Protein AF-A0A137SS95-F1 (afdb_monomer_lite)

Secondary structure (DSSP, 8-state):
-HHHHHHHHHHHHHHHHHHHHHHHHHHHTTS--------THHHHS--PPPPP-SGGGS--SEE-TTSPEESSSS-EE-EEE-----TTTS-HHHHHHHHHHHHHHHHTS-TTPPPEEEEEEEE--HHHHHHHH-----SSS-HHHHHHHHHHHHHHHHHSSTTEEEEEEEE-

Structure (mmCIF, N/CA/C/O backbone):
data_AF-A0A137SS95-F1
#
_entry.id   AF-A0A137SS95-F1
#
loop_
_atom_site.group_PDB
_atom_site.id
_atom_site.type_symbol
_atom_site.label_atom_id
_atom_site.label_alt_id
_atom_site.label_comp_id
_atom_site.label_asym_id
_atom_site.label_entity_id
_atom_site.label_seq_id
_atom_site.pdbx_PDB_ins_code
_atom_site.Cartn_x
_atom_site.Cartn_y
_atom_site.Cartn_z
_atom_site.occupancy
_atom_site.B_iso_or_equiv
_atom_site.auth_seq_id
_atom_site.auth_comp_id
_atom_site.auth_asym_id
_atom_site.auth_atom_id
_atom_site.pdbx_PDB_model_num
ATOM 1 N N . MET A 1 1 ? 23.903 32.476 5.468 1.00 57.12 1 MET A N 1
ATOM 2 C CA . MET A 1 1 ? 22.466 32.396 5.079 1.00 57.12 1 MET A CA 1
ATOM 3 C C . MET A 1 1 ? 22.095 33.254 3.860 1.00 57.12 1 MET A C 1
ATOM 5 O O . MET A 1 1 ? 21.281 32.795 3.067 1.00 57.12 1 MET A O 1
ATOM 9 N N . LYS A 1 2 ? 22.659 34.462 3.676 1.00 57.03 2 LYS A N 1
ATOM 10 C CA . LYS A 1 2 ? 22.338 35.353 2.538 1.00 57.03 2 LYS A CA 1
ATOM 11 C C . LYS A 1 2 ? 22.800 34.814 1.166 1.00 57.03 2 LYS A C 1
ATOM 13 O O . LYS A 1 2 ? 22.073 34.974 0.190 1.00 57.03 2 LYS A O 1
ATOM 18 N N . ASP A 1 3 ? 23.914 34.084 1.106 1.00 66.88 3 ASP A N 1
ATOM 19 C CA . ASP A 1 3 ? 24.479 33.602 -0.172 1.00 66.88 3 ASP A CA 1
ATOM 20 C C . ASP A 1 3 ? 23.692 32.450 -0.802 1.00 66.88 3 ASP A C 1
ATOM 22 O O . ASP A 1 3 ? 23.479 32.429 -2.012 1.00 66.88 3 ASP A O 1
ATOM 26 N N . LYS A 1 4 ? 23.146 31.539 0.016 1.00 67.44 4 LYS A N 1
ATOM 27 C CA . LYS A 1 4 ? 22.278 30.450 -0.468 1.00 67.44 4 LYS A CA 1
ATOM 28 C C . LYS A 1 4 ? 21.001 30.985 -1.129 1.00 67.44 4 LYS A C 1
ATOM 30 O O . LYS A 1 4 ? 20.576 30.447 -2.145 1.00 67.44 4 LYS A O 1
ATOM 35 N N . ARG A 1 5 ? 20.430 32.078 -0.602 1.00 70.19 5 ARG A N 1
ATOM 36 C CA . ARG A 1 5 ? 19.249 32.739 -1.188 1.00 70.19 5 ARG A CA 1
ATOM 37 C C . ARG A 1 5 ? 19.567 33.402 -2.530 1.00 70.19 5 ARG A C 1
ATOM 39 O O . ARG A 1 5 ? 18.782 33.257 -3.459 1.00 70.19 5 ARG A O 1
ATOM 46 N N . LYS A 1 6 ? 20.731 34.054 -2.659 1.00 79.12 6 LYS A N 1
ATOM 47 C CA . LYS A 1 6 ? 21.198 34.610 -3.943 1.00 79.12 6 LYS A CA 1
ATOM 48 C C . LYS A 1 6 ? 21.403 33.522 -4.997 1.00 79.12 6 LYS A C 1
ATOM 50 O O . LYS A 1 6 ? 20.915 33.660 -6.111 1.00 79.12 6 LYS A O 1
ATOM 55 N N . ILE A 1 7 ? 22.050 32.412 -4.635 1.00 82.81 7 ILE A N 1
ATOM 56 C CA . ILE A 1 7 ? 22.247 31.268 -5.544 1.00 82.81 7 ILE A CA 1
ATOM 57 C C . ILE A 1 7 ? 20.898 30.696 -6.005 1.00 82.81 7 ILE A C 1
ATOM 59 O O . ILE A 1 7 ? 20.730 30.346 -7.172 1.00 82.81 7 ILE A O 1
ATOM 63 N N . GLN A 1 8 ? 19.919 30.630 -5.102 1.00 76.81 8 GLN A N 1
ATOM 64 C CA . GLN A 1 8 ? 18.585 30.129 -5.414 1.00 76.81 8 GLN A CA 1
ATOM 65 C C . GLN A 1 8 ? 17.813 31.075 -6.342 1.00 76.81 8 GLN A C 1
ATOM 67 O O . GLN A 1 8 ? 17.183 30.596 -7.279 1.00 76.81 8 GLN A O 1
ATOM 72 N N . GLN A 1 9 ? 17.921 32.394 -6.148 1.00 82.19 9 GLN A N 1
ATOM 73 C CA . GLN A 1 9 ? 17.342 33.398 -7.050 1.00 82.19 9 GLN A CA 1
ATOM 74 C C . GLN A 1 9 ? 17.959 33.333 -8.452 1.00 82.19 9 GLN A C 1
ATOM 76 O O . GLN A 1 9 ? 17.223 33.301 -9.434 1.00 82.19 9 GLN A O 1
ATOM 81 N N . ILE A 1 10 ? 19.287 33.202 -8.547 1.00 87.19 10 ILE A N 1
ATOM 82 C CA . ILE A 1 10 ? 19.995 33.074 -9.831 1.00 87.19 10 ILE A CA 1
ATOM 83 C C . ILE A 1 10 ? 19.546 31.812 -10.583 1.00 87.19 10 ILE A C 1
ATOM 85 O O . ILE A 1 10 ? 19.250 31.877 -11.776 1.00 87.19 10 ILE A O 1
ATOM 89 N N . LYS A 1 11 ? 19.422 30.669 -9.890 1.00 85.38 11 LYS A N 1
ATOM 90 C CA . LYS A 1 11 ? 18.887 29.431 -10.489 1.00 85.38 11 LYS A CA 1
ATOM 91 C C . LYS A 1 11 ? 17.446 29.596 -10.973 1.00 85.38 11 LYS A C 1
ATOM 93 O O . LYS A 1 11 ? 17.085 29.077 -12.027 1.00 85.38 11 LYS A O 1
ATOM 98 N N . LEU A 1 12 ? 16.622 30.317 -10.215 1.00 83.56 12 LEU A N 1
ATOM 99 C CA . LEU A 1 12 ? 15.222 30.554 -10.560 1.00 83.56 12 LEU A CA 1
ATOM 100 C C . LEU A 1 12 ? 15.099 31.432 -11.813 1.00 83.56 12 LEU A C 1
ATOM 102 O O . LEU A 1 12 ? 14.318 31.109 -12.706 1.00 83.56 12 LEU A O 1
ATOM 106 N N . GLU A 1 13 ? 15.919 32.478 -11.929 1.00 90.50 13 GLU A N 1
ATOM 107 C CA . GLU A 1 13 ? 15.984 33.330 -13.122 1.00 90.50 13 GLU A CA 1
ATOM 108 C C . GLU A 1 13 ? 16.489 32.576 -14.359 1.00 90.50 13 GLU A C 1
ATOM 110 O O . GLU A 1 13 ? 15.924 32.726 -15.444 1.00 90.50 13 GLU A O 1
ATOM 115 N N . GLN A 1 14 ? 17.516 31.732 -14.210 1.00 84.69 14 GLN A N 1
ATOM 116 C CA . GLN A 1 14 ? 18.015 30.880 -15.296 1.00 84.69 14 GLN A CA 1
ATOM 117 C C . GLN A 1 14 ? 16.932 29.915 -15.793 1.00 84.69 14 GLN A C 1
ATOM 119 O O . GLN A 1 14 ? 16.687 29.826 -16.998 1.00 84.69 14 GLN A O 1
ATOM 124 N N . ASN A 1 15 ? 16.207 29.267 -14.877 1.00 83.00 15 ASN A N 1
ATOM 125 C CA . ASN A 1 15 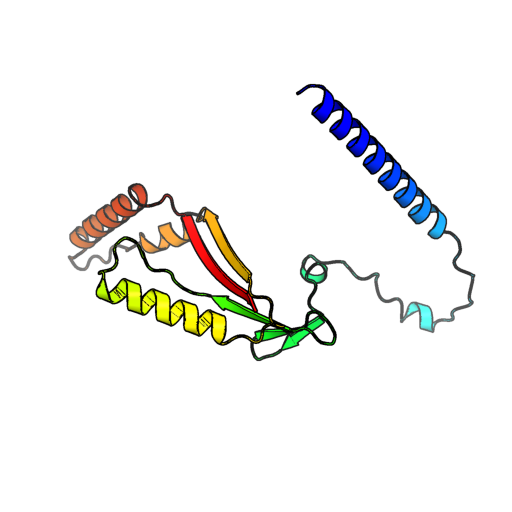? 15.100 28.382 -15.233 1.00 83.00 15 ASN A CA 1
ATOM 126 C C . ASN A 1 15 ? 13.957 29.133 -15.928 1.00 83.00 15 ASN A C 1
ATOM 128 O O . ASN A 1 15 ? 13.411 28.641 -16.913 1.00 83.00 15 ASN A O 1
ATOM 132 N N . GLN A 1 16 ? 13.619 30.345 -15.476 1.00 85.00 16 GLN A N 1
ATOM 133 C CA . GLN A 1 16 ? 12.596 31.167 -16.129 1.00 85.00 16 GLN A CA 1
ATOM 134 C C . GLN A 1 16 ? 13.003 31.600 -17.543 1.00 85.00 16 GLN A C 1
ATOM 136 O O . GLN A 1 16 ? 12.151 31.624 -18.435 1.00 85.00 16 GLN A O 1
ATOM 141 N N . LYS A 1 17 ? 14.285 31.917 -17.775 1.00 85.38 17 LYS A N 1
ATOM 142 C CA . LYS A 1 17 ? 14.801 32.237 -19.116 1.00 85.38 17 LYS A CA 1
ATOM 143 C C . LYS A 1 17 ? 14.726 31.028 -20.050 1.00 85.38 17 LYS A C 1
ATOM 145 O O . LYS A 1 17 ? 14.199 31.173 -21.151 1.00 85.38 17 LYS A O 1
ATOM 150 N N . ASN A 1 18 ? 15.128 29.847 -19.582 1.00 82.75 18 ASN A N 1
ATOM 151 C CA . ASN A 1 18 ? 15.050 28.603 -20.357 1.00 82.75 18 ASN A CA 1
ATOM 152 C C . ASN A 1 18 ? 13.602 28.216 -20.704 1.00 82.75 18 ASN A C 1
ATOM 154 O O . ASN A 1 18 ? 13.315 27.761 -21.808 1.00 82.75 18 ASN A O 1
ATOM 158 N N . LEU A 1 19 ? 12.655 28.457 -19.791 1.00 76.75 19 LEU A N 1
ATOM 159 C CA . LEU A 1 19 ? 11.234 28.211 -20.054 1.00 76.75 19 LEU A CA 1
ATOM 160 C C . LEU A 1 19 ? 10.664 29.173 -21.112 1.00 76.75 19 LEU A C 1
ATOM 162 O O . LEU A 1 19 ? 9.762 28.814 -21.872 1.00 76.75 19 LEU A O 1
ATOM 166 N N . ARG A 1 20 ? 11.163 30.418 -21.152 1.00 80.25 20 ARG A N 1
ATOM 167 C CA . ARG A 1 20 ? 10.752 31.430 -22.138 1.00 80.25 20 ARG A CA 1
ATOM 168 C C . ARG A 1 20 ? 11.315 31.134 -23.527 1.00 80.25 20 ARG A C 1
ATOM 170 O O . ARG A 1 20 ? 10.554 31.270 -24.483 1.00 80.25 20 ARG A O 1
ATOM 177 N N . SER A 1 21 ? 12.573 30.700 -23.638 1.00 75.75 21 SER A N 1
ATOM 178 C CA . SER A 1 21 ? 13.159 30.286 -24.922 1.00 75.75 21 SER A CA 1
ATOM 179 C C . SER A 1 21 ? 12.453 29.051 -25.480 1.00 75.75 21 SER A C 1
ATOM 181 O O . SER A 1 21 ? 11.950 29.109 -26.596 1.00 75.75 21 SER A O 1
ATOM 183 N N . GLN A 1 22 ? 12.227 28.012 -24.664 1.00 74.00 22 GLN A N 1
ATOM 184 C CA . GLN A 1 22 ? 11.463 26.828 -25.087 1.00 74.00 22 GLN A CA 1
ATOM 185 C C . GLN A 1 22 ? 10.052 27.178 -25.586 1.00 74.00 22 GLN A C 1
ATOM 187 O O . GLN A 1 22 ? 9.589 26.642 -26.591 1.00 74.00 22 GLN A O 1
ATOM 192 N N . LYS A 1 23 ? 9.353 28.118 -24.930 1.00 73.69 23 LYS A N 1
ATOM 193 C CA . LYS A 1 23 ? 8.043 28.604 -25.405 1.00 73.69 23 LYS A CA 1
ATOM 194 C C . LYS A 1 23 ? 8.126 29.371 -26.729 1.00 73.69 23 LYS A C 1
ATOM 196 O O . LYS A 1 23 ? 7.153 29.349 -27.483 1.00 73.69 23 LYS A O 1
ATOM 201 N N . GLN A 1 24 ? 9.226 30.073 -27.001 1.00 70.88 24 GLN A N 1
ATOM 202 C CA . GLN A 1 24 ? 9.446 30.761 -28.277 1.00 70.88 24 GLN A CA 1
ATOM 203 C C . GLN A 1 24 ? 9.780 29.768 -29.398 1.00 70.88 24 GLN A C 1
ATOM 205 O O . GLN A 1 24 ? 9.184 29.868 -30.471 1.00 70.88 24 GLN A O 1
ATOM 210 N N . ASP A 1 25 ? 10.602 28.756 -29.124 1.00 68.12 25 ASP A N 1
ATOM 211 C CA . ASP A 1 25 ? 10.947 27.695 -30.080 1.00 68.12 25 ASP A CA 1
ATOM 212 C C . ASP A 1 25 ? 9.712 26.859 -30.462 1.00 68.12 25 ASP A C 1
ATOM 214 O O . ASP A 1 25 ? 9.452 26.594 -31.639 1.00 68.12 25 ASP A O 1
ATOM 218 N N . LEU A 1 26 ? 8.856 26.544 -29.481 1.00 63.50 26 LEU A N 1
ATOM 219 C CA . LEU A 1 26 ? 7.560 25.888 -29.705 1.00 63.50 26 LEU A CA 1
ATOM 220 C C . LEU A 1 26 ? 6.579 26.751 -30.520 1.00 63.50 26 LEU A C 1
ATOM 222 O O . LEU A 1 26 ? 5.707 26.210 -31.203 1.00 63.50 26 LEU A O 1
ATOM 226 N N . LYS A 1 27 ? 6.697 28.088 -30.468 1.00 62.69 27 LYS A N 1
ATOM 227 C CA . LYS A 1 27 ? 5.897 29.002 -31.303 1.00 62.69 27 LYS A CA 1
ATOM 228 C C . LYS A 1 27 ? 6.437 29.099 -32.730 1.00 62.69 27 LYS A C 1
ATOM 230 O O . LYS A 1 27 ? 5.629 29.150 -33.653 1.00 62.69 27 LYS A O 1
ATOM 235 N N . GLN A 1 28 ? 7.756 29.091 -32.926 1.00 58.47 28 GLN A N 1
ATOM 236 C CA . GLN A 1 28 ? 8.358 29.154 -34.265 1.00 58.47 28 GLN A CA 1
ATOM 237 C C . GLN A 1 28 ? 8.155 27.855 -35.063 1.00 58.47 28 GLN A C 1
ATOM 239 O O . GLN A 1 28 ? 7.937 27.912 -36.273 1.00 58.47 28 GLN A O 1
ATOM 244 N N . ASN A 1 29 ? 8.091 26.696 -34.399 1.00 51.75 29 ASN A N 1
ATOM 245 C CA . ASN A 1 29 ? 7.814 25.414 -35.061 1.00 51.75 29 ASN A CA 1
ATOM 246 C C . ASN A 1 29 ? 6.345 25.193 -35.480 1.00 51.75 29 ASN A C 1
ATOM 248 O O . ASN A 1 29 ? 6.053 24.228 -36.182 1.00 51.75 29 ASN A O 1
ATOM 252 N N . LYS A 1 30 ? 5.407 26.091 -35.139 1.00 48.56 30 LYS A N 1
ATOM 253 C CA . LYS A 1 30 ? 4.000 26.006 -35.592 1.00 48.56 30 LYS A CA 1
ATOM 254 C C . LYS A 1 30 ? 3.755 26.515 -37.025 1.00 48.56 30 LYS A C 1
ATOM 256 O O . LYS A 1 30 ? 2.609 26.547 -37.461 1.00 48.56 30 LYS A O 1
ATOM 261 N N . GLY A 1 31 ? 4.797 26.911 -37.762 1.00 47.94 31 GLY A N 1
ATOM 262 C CA . GLY A 1 31 ? 4.661 27.709 -38.988 1.00 47.94 31 GLY A CA 1
ATOM 263 C C . GLY A 1 31 ? 5.255 27.153 -40.285 1.00 47.94 31 GLY A C 1
ATOM 264 O O . GLY A 1 31 ? 5.473 27.947 -41.194 1.00 47.94 31 GLY A O 1
ATOM 265 N N . LYS A 1 32 ? 5.543 25.849 -40.420 1.00 44.06 32 LYS A N 1
ATOM 266 C CA . LYS A 1 32 ? 5.957 25.257 -41.714 1.00 44.06 32 LYS A CA 1
ATOM 267 C C . LYS A 1 32 ? 5.377 23.854 -41.929 1.00 44.06 32 LYS A C 1
ATOM 269 O O . LYS A 1 32 ? 6.112 22.874 -41.930 1.00 44.06 32 LYS A O 1
ATOM 274 N N . SER A 1 33 ? 4.065 23.757 -42.150 1.00 40.22 33 SER A N 1
ATOM 275 C CA . SER A 1 33 ? 3.489 22.576 -42.806 1.00 40.22 33 SER A CA 1
ATOM 276 C C . SER A 1 33 ? 3.353 22.869 -44.299 1.00 40.22 33 SER A C 1
ATOM 278 O O . SER A 1 33 ? 2.713 23.846 -44.695 1.00 40.22 33 SER A O 1
ATOM 280 N N . LYS A 1 34 ? 4.046 22.072 -45.118 1.00 42.47 34 LYS A N 1
ATOM 281 C CA . LYS A 1 34 ? 3.977 22.121 -46.580 1.00 42.47 34 LYS A CA 1
ATOM 282 C C . LYS A 1 34 ? 2.536 21.842 -47.022 1.00 42.47 34 LYS A C 1
ATOM 284 O O . LYS A 1 34 ? 1.860 20.973 -46.485 1.00 42.47 34 LYS A O 1
ATOM 289 N N . LYS A 1 35 ? 2.079 22.618 -48.002 1.00 45.41 35 LYS A N 1
ATOM 290 C CA . LYS A 1 35 ? 0.752 22.540 -48.616 1.00 45.41 35 LYS A CA 1
ATOM 291 C C . LYS A 1 35 ? 0.676 21.275 -49.485 1.00 45.41 35 LYS A C 1
ATOM 293 O O . LYS A 1 35 ? 0.992 21.345 -50.669 1.00 45.41 35 LYS A O 1
ATOM 298 N N . ASP A 1 36 ? 0.278 20.145 -48.907 1.00 44.81 36 ASP A N 1
ATOM 299 C CA . ASP A 1 36 ? -0.067 18.949 -49.682 1.00 44.81 36 ASP A CA 1
ATOM 300 C C . ASP A 1 36 ? -1.563 18.928 -50.007 1.00 44.81 36 ASP A C 1
ATOM 302 O O . ASP A 1 36 ? -2.429 19.223 -49.182 1.00 44.81 36 ASP A O 1
ATOM 306 N N . ARG A 1 37 ? -1.855 18.644 -51.277 1.00 49.97 37 ARG A N 1
ATOM 307 C CA . ARG A 1 37 ? -3.199 18.586 -51.855 1.00 49.97 37 ARG A CA 1
ATOM 308 C C . ARG A 1 37 ? -3.896 17.303 -51.383 1.00 49.97 37 ARG A C 1
ATOM 310 O O . ARG A 1 37 ? -3.750 16.264 -52.015 1.00 49.97 37 ARG A O 1
ATOM 317 N N . GLY A 1 38 ? -4.649 17.373 -50.288 1.00 43.72 38 GLY A N 1
ATOM 318 C CA . GLY A 1 38 ? -5.502 16.279 -49.808 1.00 43.72 38 GLY A CA 1
ATOM 319 C C . GLY A 1 38 ? -6.940 16.426 -50.308 1.00 43.72 38 GLY A C 1
ATOM 320 O O . GLY A 1 38 ? -7.607 17.406 -49.988 1.00 43.72 38 GLY A O 1
ATOM 321 N N . GLY A 1 39 ? -7.408 15.476 -51.124 1.00 55.94 39 GLY A N 1
ATOM 322 C CA . GLY A 1 39 ? -8.794 15.394 -51.597 1.00 55.94 39 GLY A CA 1
ATOM 323 C C . GLY A 1 39 ? -9.799 15.000 -50.503 1.00 55.94 39 GLY A C 1
ATOM 324 O O . GLY A 1 39 ? -9.434 14.799 -49.350 1.00 55.94 39 GLY A O 1
ATOM 325 N N . LEU A 1 40 ? -11.069 14.847 -50.899 1.00 56.16 40 LEU A N 1
ATOM 326 C CA . LEU A 1 40 ? -12.268 14.552 -50.083 1.00 56.16 40 LEU A CA 1
ATOM 327 C C . LEU A 1 40 ? -12.115 13.516 -48.945 1.00 56.16 40 LEU A C 1
ATOM 329 O O . LEU A 1 40 ? -12.867 13.576 -47.975 1.00 56.16 40 LEU A O 1
ATOM 333 N N . LEU A 1 41 ? -11.148 12.600 -49.025 1.00 58.62 41 LEU A N 1
ATOM 334 C CA . LEU A 1 41 ? -10.846 11.632 -47.965 1.00 58.62 41 LEU A CA 1
ATOM 335 C C . LEU A 1 41 ? -10.269 12.295 -46.700 1.00 58.62 41 LEU A C 1
ATOM 337 O O . LEU A 1 41 ? -10.595 11.874 -45.594 1.00 58.62 41 LEU A O 1
ATOM 341 N N . ASP A 1 42 ? -9.493 13.373 -46.834 1.00 57.56 42 ASP A N 1
ATOM 342 C CA . ASP A 1 42 ? -8.901 14.096 -45.697 1.00 57.56 42 ASP A CA 1
ATOM 343 C C . ASP A 1 42 ? -9.966 14.758 -44.809 1.00 57.56 42 ASP A C 1
ATOM 345 O O . ASP A 1 42 ? -9.767 14.912 -43.610 1.00 57.56 42 ASP A O 1
ATOM 349 N N . LEU A 1 43 ? -11.137 15.094 -45.369 1.00 60.28 43 LEU A N 1
ATOM 350 C CA . LEU A 1 43 ? -12.252 15.686 -44.625 1.00 60.28 43 LEU A CA 1
ATOM 351 C C . LEU A 1 43 ? -12.979 14.661 -43.734 1.00 60.28 43 LEU A C 1
ATOM 353 O O . LEU A 1 43 ? -13.442 15.016 -42.653 1.00 60.28 43 LEU A O 1
ATOM 357 N N . ILE A 1 44 ? -13.058 13.404 -44.185 1.00 62.41 44 ILE A N 1
ATOM 358 C CA . ILE A 1 44 ? -13.715 12.287 -43.481 1.00 62.41 44 ILE A CA 1
ATOM 359 C C . ILE A 1 44 ? -12.777 11.690 -42.421 1.00 62.41 44 ILE A C 1
ATOM 361 O O . ILE A 1 44 ? -13.224 11.275 -41.355 1.00 62.41 44 ILE A O 1
ATOM 365 N N . PHE A 1 45 ? -11.465 11.716 -42.670 1.00 63.47 45 PHE A N 1
ATOM 366 C CA . PHE A 1 45 ? -10.434 11.285 -41.723 1.00 63.47 45 PHE A CA 1
ATOM 367 C C . PHE A 1 45 ? -9.903 12.412 -40.825 1.00 63.47 45 PHE A C 1
ATOM 369 O O . PHE A 1 45 ? -8.880 12.213 -40.162 1.00 63.47 45 PHE A O 1
ATOM 376 N N . ARG A 1 46 ? -10.595 13.564 -40.733 1.00 61.75 46 ARG A N 1
ATOM 377 C CA . ARG A 1 46 ? -10.316 14.588 -39.711 1.00 61.75 46 ARG A CA 1
ATOM 378 C C . ARG A 1 46 ? -10.623 14.029 -38.332 1.00 61.75 46 ARG A C 1
ATOM 380 O O . ARG A 1 46 ? -11.669 14.274 -37.741 1.00 61.75 46 ARG A O 1
ATOM 387 N N . LYS A 1 47 ? -9.672 13.259 -37.819 1.00 65.50 47 LYS A N 1
ATOM 388 C CA . LYS A 1 47 ? -9.627 12.819 -36.439 1.00 65.50 47 LYS A CA 1
ATOM 389 C C . LYS A 1 47 ? -9.571 14.093 -35.610 1.00 65.50 47 LYS A C 1
ATOM 391 O O . LYS A 1 47 ? -8.618 14.865 -35.743 1.00 65.50 47 LYS A O 1
ATOM 396 N N . GLU A 1 48 ? -10.619 14.351 -34.829 1.00 74.50 48 GLU A N 1
ATOM 397 C CA . GLU A 1 48 ? -10.611 15.475 -33.898 1.00 74.50 48 GLU A CA 1
ATOM 398 C C . GLU A 1 48 ? -9.296 15.449 -33.104 1.00 74.50 48 GLU A C 1
ATOM 400 O O . GLU A 1 48 ? -8.823 14.362 -32.739 1.00 74.50 48 GLU A O 1
ATOM 405 N N . PRO A 1 49 ? -8.664 16.612 -32.868 1.00 76.69 49 PRO A N 1
ATOM 406 C CA . PRO A 1 49 ? -7.427 16.657 -32.105 1.00 76.69 49 PRO A CA 1
ATOM 407 C C . PRO A 1 49 ? -7.645 15.950 -30.764 1.00 76.69 49 PRO A C 1
ATOM 409 O O . PRO A 1 49 ? -8.614 16.241 -30.059 1.00 76.69 49 PRO A O 1
ATOM 412 N N . LYS A 1 50 ? -6.763 14.992 -30.436 1.00 81.00 50 LYS A N 1
ATOM 413 C CA . LYS A 1 50 ? -6.8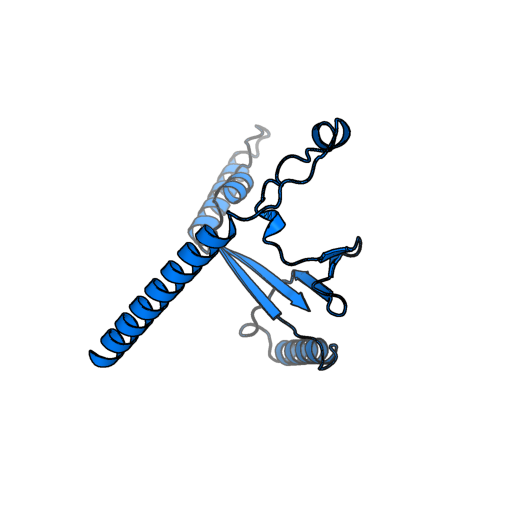76 14.173 -29.221 1.00 81.00 50 LYS A CA 1
ATOM 414 C C . LYS A 1 50 ? -7.060 15.095 -28.013 1.00 81.00 50 LYS A C 1
ATOM 416 O O . LYS A 1 50 ? -6.220 15.957 -27.755 1.00 81.00 50 LYS A O 1
ATOM 421 N N . ARG A 1 51 ? -8.154 14.907 -27.274 1.00 86.25 51 ARG A N 1
ATOM 422 C CA . ARG A 1 51 ? -8.370 15.584 -25.993 1.00 86.25 51 ARG A CA 1
ATOM 423 C C . ARG A 1 51 ? -7.489 14.898 -24.961 1.00 86.25 51 ARG A C 1
ATOM 425 O O . ARG A 1 51 ? -7.634 13.699 -24.748 1.00 86.25 51 ARG A O 1
ATOM 432 N N . TYR A 1 52 ? -6.565 15.649 -24.378 1.00 86.12 52 TYR A N 1
ATOM 433 C CA . TYR A 1 52 ? -5.720 15.140 -23.307 1.00 86.12 52 TYR A CA 1
ATOM 434 C C . TYR A 1 52 ? -6.532 15.055 -22.020 1.00 86.12 52 TYR A C 1
ATOM 436 O O . TYR A 1 52 ? -7.189 16.019 -21.622 1.00 86.12 52 TYR A O 1
ATOM 444 N N . THR A 1 53 ? -6.481 13.889 -21.403 1.00 89.31 53 THR A N 1
ATOM 445 C CA . THR A 1 53 ? -7.164 13.552 -20.156 1.00 89.31 53 THR A CA 1
ATOM 446 C C . THR A 1 53 ? -6.137 13.371 -19.034 1.00 89.31 53 THR A C 1
ATOM 448 O O . THR A 1 53 ? -4.931 13.359 -19.288 1.00 89.31 53 THR A O 1
ATOM 451 N N . VAL A 1 54 ? -6.578 13.278 -17.778 1.00 86.88 54 VAL A N 1
ATOM 452 C CA . VAL A 1 54 ? -5.654 13.059 -16.646 1.00 86.88 54 VAL A CA 1
ATOM 453 C C . VAL A 1 54 ? -5.031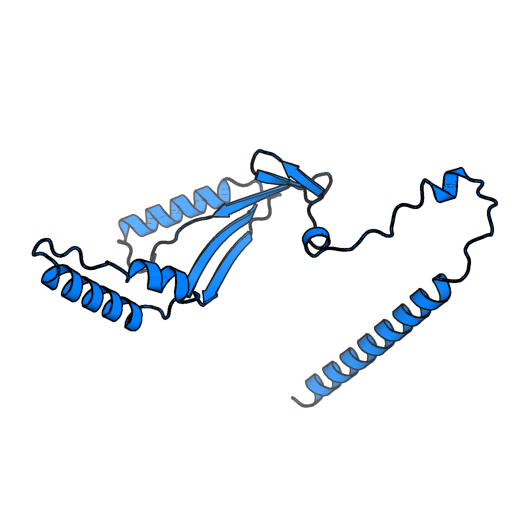 11.666 -16.747 1.00 86.88 54 VAL A C 1
ATOM 455 O O . VAL A 1 54 ? -3.870 11.465 -16.410 1.00 86.88 54 VAL A O 1
ATOM 458 N N . GLU A 1 55 ? -5.769 10.720 -17.303 1.00 82.31 55 GLU A N 1
ATOM 459 C CA . GLU A 1 55 ? -5.369 9.352 -17.584 1.00 82.31 55 GLU A CA 1
ATOM 460 C C . GLU A 1 55 ? -4.170 9.294 -18.542 1.00 82.31 55 GLU A C 1
ATOM 462 O O . GLU A 1 55 ? -3.292 8.455 -18.367 1.00 82.31 55 GLU A O 1
ATOM 467 N N . ASP A 1 56 ? -4.061 10.239 -19.485 1.00 84.25 56 ASP A N 1
ATOM 468 C CA . ASP A 1 56 ? -2.909 10.344 -20.394 1.00 84.25 56 ASP A CA 1
ATOM 469 C C . ASP A 1 56 ? -1.601 10.732 -19.677 1.00 84.25 56 ASP A C 1
ATOM 471 O O . ASP A 1 56 ? -0.525 10.637 -20.266 1.00 84.25 56 ASP A O 1
ATOM 475 N N . THR A 1 57 ? -1.674 11.187 -18.420 1.00 86.38 57 THR A N 1
ATOM 476 C CA . THR A 1 57 ? -0.487 11.478 -17.596 1.00 86.38 57 THR A CA 1
ATOM 477 C C . THR A 1 57 ? 0.088 10.242 -16.910 1.00 86.38 57 THR A C 1
ATOM 479 O O . THR A 1 57 ? 1.203 10.303 -16.392 1.00 86.38 57 THR A O 1
ATOM 482 N N . ILE A 1 58 ? -0.642 9.123 -16.911 1.00 86.50 58 ILE A N 1
ATOM 483 C CA . ILE A 1 58 ? -0.221 7.885 -16.257 1.00 86.50 58 ILE A CA 1
ATOM 484 C C . ILE A 1 58 ? 0.764 7.153 -17.186 1.00 86.50 58 ILE A C 1
ATOM 486 O O . ILE A 1 58 ? 0.381 6.770 -18.291 1.00 86.50 58 ILE A O 1
ATOM 490 N N . PRO A 1 59 ? 2.020 6.911 -16.767 1.00 83.50 59 PRO A N 1
ATOM 491 C CA . PRO A 1 59 ? 3.079 6.422 -17.651 1.00 83.50 59 PRO A CA 1
ATOM 492 C C . PRO A 1 59 ? 3.040 4.898 -17.893 1.00 83.50 59 PRO A C 1
ATOM 494 O O . PRO A 1 59 ? 4.087 4.272 -18.029 1.00 83.50 59 PRO A O 1
ATOM 497 N N . TYR A 1 60 ? 1.858 4.277 -17.941 1.00 90.38 60 TYR A N 1
ATOM 498 C CA . TYR A 1 60 ? 1.722 2.839 -18.205 1.00 90.38 60 TYR A CA 1
ATOM 499 C C . TYR A 1 60 ? 1.366 2.565 -19.666 1.00 90.38 60 TYR A C 1
ATOM 501 O O . TYR A 1 60 ? 0.416 3.129 -20.205 1.00 90.38 60 TYR A O 1
ATOM 509 N N . LEU A 1 61 ? 2.090 1.635 -20.294 1.00 91.12 61 LEU A N 1
ATOM 510 C CA . LEU A 1 61 ? 1.811 1.183 -21.660 1.00 91.12 61 LEU A CA 1
ATOM 511 C C . LEU A 1 61 ? 0.608 0.240 -21.717 1.00 91.12 61 LEU A C 1
ATOM 513 O O . LEU A 1 61 ? -0.169 0.263 -22.674 1.00 91.12 61 LEU A O 1
ATOM 517 N N . ARG A 1 62 ? 0.474 -0.635 -20.716 1.00 90.56 62 ARG A N 1
ATOM 518 C CA . ARG A 1 62 ? -0.578 -1.654 -20.668 1.00 90.56 62 ARG A CA 1
ATOM 519 C C . ARG A 1 62 ? -0.831 -2.120 -19.241 1.00 90.56 62 ARG A C 1
ATOM 521 O O . ARG A 1 62 ? 0.112 -2.341 -18.493 1.00 90.56 62 ARG A O 1
ATOM 528 N N . LEU A 1 63 ? -2.097 -2.369 -18.915 1.00 91.81 63 LEU A N 1
ATOM 529 C CA . LEU A 1 63 ? -2.512 -3.097 -17.717 1.00 91.81 63 LEU A CA 1
ATOM 530 C C . LEU A 1 63 ? -3.003 -4.493 -18.118 1.00 91.81 63 LEU A C 1
ATOM 532 O O . LEU A 1 63 ? -3.906 -4.628 -18.947 1.00 91.81 63 LEU A O 1
ATOM 536 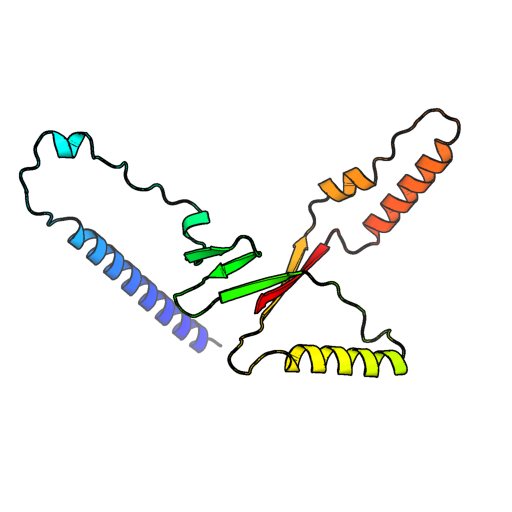N N . LEU A 1 64 ? -2.398 -5.539 -17.561 1.00 92.62 64 LEU A N 1
ATOM 537 C CA . LEU A 1 64 ? -2.821 -6.920 -17.779 1.00 92.62 64 LEU A CA 1
ATOM 538 C C . LEU A 1 64 ? -4.006 -7.263 -16.867 1.00 92.62 64 LEU A C 1
ATOM 540 O O . LEU A 1 64 ? -4.155 -6.706 -15.783 1.00 92.62 64 LEU A O 1
ATOM 544 N N . LYS A 1 65 ? -4.820 -8.253 -17.260 1.00 91.69 65 LYS A N 1
ATOM 545 C CA . LYS A 1 65 ? -5.947 -8.741 -16.436 1.00 91.69 65 LYS A CA 1
ATOM 546 C C . LYS A 1 65 ? -5.516 -9.267 -15.061 1.00 91.69 65 LYS A C 1
ATOM 548 O O . LYS A 1 65 ? -6.326 -9.305 -14.146 1.00 91.69 65 LYS A O 1
ATOM 553 N N . SER A 1 66 ? -4.253 -9.664 -14.919 1.00 90.88 66 SER A N 1
ATOM 554 C CA . SER A 1 66 ? -3.644 -10.076 -13.651 1.00 90.88 66 SER A CA 1
ATOM 555 C C . SER A 1 66 ? -3.342 -8.911 -12.696 1.00 90.88 66 SER A C 1
ATOM 557 O O . SER A 1 66 ? -2.920 -9.159 -11.569 1.00 90.88 66 SER A O 1
ATOM 559 N N . GLY A 1 67 ? -3.516 -7.657 -13.133 1.00 88.75 67 GLY A N 1
ATOM 560 C CA . GLY A 1 67 ? -3.176 -6.456 -12.364 1.00 88.75 67 GLY A CA 1
ATOM 561 C C . GLY A 1 67 ? -1.710 -6.023 -12.472 1.00 88.75 67 GLY A C 1
ATOM 562 O O . GLY A 1 67 ? -1.294 -5.129 -11.746 1.00 88.75 67 GLY A O 1
ATOM 563 N N . ILE A 1 68 ? -0.927 -6.647 -13.358 1.00 93.88 68 ILE A N 1
ATOM 564 C CA . ILE A 1 68 ? 0.452 -6.235 -13.666 1.00 93.88 68 ILE A CA 1
ATOM 565 C C . ILE A 1 68 ? 0.404 -5.069 -14.657 1.00 93.88 68 ILE A C 1
ATOM 567 O O . ILE A 1 68 ? -0.274 -5.182 -15.686 1.00 93.88 68 ILE A O 1
ATOM 571 N N . CYS A 1 69 ? 1.130 -3.981 -14.393 1.00 94.00 69 CYS A N 1
ATOM 572 C CA . CYS A 1 69 ? 1.282 -2.884 -15.349 1.00 94.00 69 CYS A CA 1
ATOM 573 C C . CYS A 1 69 ? 2.637 -2.969 -16.050 1.00 94.00 69 CYS A C 1
ATOM 575 O O . CYS A 1 69 ? 3.657 -3.263 -15.439 1.00 94.00 69 CYS A O 1
ATOM 577 N N . GLN A 1 70 ? 2.648 -2.685 -17.345 1.00 93.94 70 GLN A N 1
ATOM 578 C CA . GLN A 1 70 ? 3.853 -2.568 -18.149 1.00 93.94 70 GLN A CA 1
ATOM 579 C C . GLN A 1 70 ? 4.258 -1.094 -18.237 1.00 93.94 70 GLN A C 1
ATOM 581 O O . GLN A 1 70 ? 3.457 -0.266 -18.680 1.00 93.94 70 GLN A O 1
ATOM 586 N N . ILE A 1 71 ? 5.484 -0.775 -17.822 1.00 91.31 71 ILE A N 1
ATOM 587 C CA . ILE A 1 71 ? 6.029 0.592 -17.850 1.00 91.31 71 ILE A CA 1
ATOM 588 C C . ILE A 1 71 ? 6.776 0.829 -19.166 1.00 91.31 71 ILE A C 1
ATOM 590 O O . ILE A 1 71 ? 6.591 1.859 -19.808 1.00 91.31 71 ILE A O 1
ATOM 594 N N . ASP A 1 72 ? 7.573 -0.147 -19.600 1.00 89.50 72 ASP A N 1
ATOM 595 C CA . ASP A 1 72 ? 8.261 -0.144 -20.892 1.00 89.50 72 ASP A CA 1
ATOM 596 C C . ASP A 1 72 ? 8.322 -1.564 -21.488 1.00 89.50 72 ASP A C 1
ATOM 598 O O . ASP A 1 72 ? 7.599 -2.461 -21.063 1.00 89.50 72 ASP A O 1
ATOM 602 N N . GLU A 1 73 ? 9.145 -1.800 -22.506 1.00 88.94 73 GLU A N 1
ATOM 603 C CA . GLU A 1 73 ? 9.241 -3.114 -23.157 1.00 88.94 73 GLU A CA 1
ATOM 604 C C . GLU A 1 73 ? 9.722 -4.247 -22.232 1.00 88.94 73 GLU A C 1
ATOM 606 O O . GLU A 1 73 ? 9.412 -5.409 -22.500 1.00 88.94 73 GLU A O 1
ATOM 611 N N . LYS A 1 74 ? 10.464 -3.935 -21.162 1.00 90.75 74 LYS A N 1
ATOM 612 C CA . LYS A 1 74 ? 11.146 -4.918 -20.302 1.00 90.75 74 LYS A CA 1
ATOM 613 C C . LYS A 1 74 ? 10.743 -4.842 -18.831 1.00 90.75 74 LYS A C 1
ATOM 615 O O . LYS A 1 74 ? 10.923 -5.825 -18.118 1.00 90.75 74 LYS A O 1
ATOM 620 N N . HIS A 1 75 ? 10.200 -3.718 -18.383 1.00 90.75 75 HIS A N 1
ATOM 621 C CA . HIS A 1 75 ? 9.860 -3.468 -16.992 1.00 90.75 75 HIS A CA 1
ATOM 622 C C . HIS A 1 75 ? 8.353 -3.528 -16.773 1.00 90.75 75 HIS A C 1
ATOM 624 O O . HIS A 1 75 ? 7.542 -2.918 -17.482 1.00 90.75 75 HIS A O 1
ATOM 630 N N . PHE A 1 76 ? 8.001 -4.248 -15.719 1.00 93.31 76 PHE A N 1
ATOM 631 C CA . PHE A 1 76 ? 6.645 -4.437 -15.247 1.00 93.31 76 PHE A CA 1
ATOM 632 C C . PHE A 1 76 ? 6.605 -4.078 -13.774 1.00 93.31 76 PHE A C 1
ATOM 634 O O . PHE A 1 76 ? 7.615 -4.208 -13.091 1.00 93.31 76 PHE A O 1
ATOM 641 N N . ASN A 1 77 ? 5.446 -3.647 -13.295 1.00 93.88 77 ASN A N 1
ATOM 642 C CA . ASN A 1 77 ? 5.222 -3.485 -11.876 1.00 93.88 77 ASN A CA 1
ATOM 643 C C . ASN A 1 77 ? 3.922 -4.148 -11.431 1.00 93.88 77 ASN A C 1
ATOM 645 O O . ASN A 1 77 ? 2.972 -4.356 -12.197 1.00 93.88 77 ASN A O 1
ATOM 649 N N . LYS A 1 78 ? 3.882 -4.464 -10.147 1.00 94.44 78 LYS A N 1
ATOM 650 C CA . LYS A 1 78 ? 2.688 -4.877 -9.434 1.00 94.44 78 LYS A CA 1
ATOM 651 C C . LYS A 1 78 ? 2.675 -4.175 -8.090 1.00 94.44 78 LYS A C 1
ATOM 653 O O . LYS A 1 78 ? 3.675 -4.156 -7.386 1.00 94.44 78 LYS A O 1
ATOM 658 N N . SER A 1 79 ? 1.521 -3.623 -7.729 1.00 95.00 79 SER A N 1
ATOM 659 C CA . SER A 1 79 ? 1.324 -2.991 -6.428 1.00 95.00 79 SER A CA 1
ATOM 660 C C . SER A 1 79 ? 0.345 -3.805 -5.592 1.00 95.00 79 SER A C 1
ATOM 662 O O . SER A 1 79 ? -0.703 -4.227 -6.090 1.00 95.00 79 SER A O 1
ATOM 664 N N . ILE A 1 80 ? 0.695 -4.059 -4.334 1.00 95.00 80 ILE A N 1
ATOM 665 C CA . ILE A 1 80 ? -0.106 -4.846 -3.393 1.00 95.00 80 ILE A CA 1
ATOM 666 C C . ILE A 1 80 ? -0.310 -4.023 -2.122 1.00 95.00 80 ILE A C 1
ATOM 668 O O . ILE A 1 80 ? 0.640 -3.454 -1.585 1.00 95.00 80 ILE A O 1
ATOM 672 N N . ALA A 1 81 ? -1.554 -3.955 -1.647 1.00 96.12 81 ALA A N 1
ATOM 673 C CA . ALA A 1 81 ? -1.877 -3.322 -0.374 1.00 96.12 81 ALA A CA 1
ATOM 674 C C . ALA A 1 81 ? -1.524 -4.247 0.800 1.00 96.12 81 ALA A C 1
ATOM 676 O O . ALA A 1 81 ? -1.732 -5.457 0.711 1.00 96.12 81 ALA A O 1
ATOM 677 N N . PHE A 1 82 ? -1.027 -3.681 1.899 1.00 94.44 82 PHE A N 1
ATOM 678 C CA . PHE A 1 82 ? -0.691 -4.440 3.106 1.00 94.44 82 PHE A CA 1
ATOM 679 C C . PHE A 1 82 ? -1.080 -3.693 4.387 1.00 94.44 82 PHE A C 1
ATOM 681 O O . PHE A 1 82 ? -1.204 -2.466 4.399 1.00 94.44 82 PHE A O 1
ATOM 688 N N . GLU A 1 83 ? -1.242 -4.447 5.473 1.00 91.94 83 GLU A N 1
ATOM 689 C CA . GLU A 1 83 ? -1.500 -3.923 6.818 1.00 91.94 83 GLU A CA 1
ATOM 690 C C . GLU A 1 83 ? -0.232 -3.971 7.680 1.00 91.94 83 GLU A C 1
ATOM 692 O O . GLU A 1 83 ? 0.685 -4.741 7.398 1.00 91.94 83 GLU A O 1
ATOM 697 N N . ASP A 1 84 ? -0.157 -3.129 8.714 1.00 89.50 84 ASP A N 1
ATOM 698 C CA . ASP A 1 84 ? 0.991 -3.071 9.626 1.00 89.50 84 ASP A CA 1
ATOM 699 C C . ASP A 1 84 ? 0.655 -3.552 11.039 1.00 89.50 84 ASP A C 1
ATOM 701 O O . ASP A 1 84 ? -0.499 -3.642 11.451 1.00 89.50 84 ASP A O 1
ATOM 705 N N . ILE A 1 85 ? 1.712 -3.842 11.790 1.00 88.88 85 ILE A N 1
ATOM 706 C CA . ILE A 1 85 ? 1.669 -4.200 13.206 1.00 88.88 85 ILE A CA 1
ATOM 707 C C . ILE A 1 85 ? 2.634 -3.307 13.982 1.00 88.88 85 ILE A C 1
ATOM 709 O O . ILE A 1 85 ? 3.592 -2.761 13.427 1.00 88.88 85 ILE A O 1
ATOM 713 N N . ASN A 1 86 ? 2.406 -3.159 15.287 1.00 89.25 86 ASN A N 1
ATOM 714 C CA . ASN A 1 86 ? 3.310 -2.388 16.129 1.00 89.25 86 ASN A CA 1
ATOM 715 C C . ASN A 1 86 ? 4.485 -3.251 16.604 1.00 89.25 86 ASN A C 1
ATOM 717 O O . ASN A 1 86 ? 4.372 -4.000 17.570 1.00 89.25 86 ASN A O 1
ATOM 721 N N . TYR A 1 87 ? 5.636 -3.079 15.958 1.00 91.38 87 TYR A N 1
ATOM 722 C CA . TYR A 1 87 ? 6.852 -3.826 16.280 1.00 91.38 87 TYR A CA 1
ATOM 723 C C . TYR A 1 87 ? 7.417 -3.553 17.687 1.00 91.38 87 TYR A C 1
ATOM 725 O O . TYR A 1 87 ? 8.114 -4.396 18.244 1.00 91.38 87 TYR A O 1
ATOM 733 N N . GLN A 1 88 ? 7.162 -2.377 18.274 1.00 89.12 88 GLN A N 1
ATOM 734 C CA . GLN A 1 88 ? 7.674 -2.033 19.610 1.00 89.12 88 GLN A CA 1
ATOM 735 C C . GLN A 1 88 ? 6.857 -2.668 20.736 1.00 89.12 88 GLN A C 1
ATOM 737 O O . GLN A 1 88 ? 7.392 -2.882 21.818 1.00 89.12 88 GLN A O 1
ATOM 742 N N . LEU A 1 89 ? 5.575 -2.942 20.483 1.00 92.25 89 LEU A N 1
ATOM 743 C CA . LEU A 1 89 ? 4.667 -3.572 21.444 1.00 92.25 89 LEU A CA 1
ATOM 744 C C . LEU A 1 89 ? 4.623 -5.101 21.310 1.00 92.25 89 LEU A C 1
ATOM 746 O O . LEU A 1 89 ? 3.981 -5.753 22.128 1.00 92.25 89 LEU A O 1
ATOM 750 N N . ALA A 1 90 ? 5.261 -5.661 20.280 1.00 91.38 90 ALA A N 1
ATOM 751 C CA . ALA A 1 90 ? 5.350 -7.101 20.082 1.00 91.38 90 ALA A CA 1
ATOM 752 C C . ALA A 1 90 ? 6.207 -7.762 21.176 1.00 91.38 90 ALA A C 1
ATOM 754 O O . ALA A 1 90 ? 7.169 -7.163 21.670 1.00 91.38 90 ALA A O 1
ATOM 755 N N . LEU A 1 91 ? 5.862 -9.002 21.531 1.00 92.31 91 LEU A N 1
ATOM 756 C CA . LEU A 1 91 ? 6.647 -9.826 22.451 1.00 92.31 91 LEU A CA 1
ATOM 757 C C . LEU A 1 91 ? 8.021 -10.131 21.843 1.00 92.31 91 LEU A C 1
ATOM 759 O O . LEU A 1 91 ? 8.172 -10.144 20.626 1.00 92.31 91 LEU A O 1
ATOM 763 N N . GLU A 1 92 ? 9.028 -10.384 22.676 1.00 89.56 92 GLU A N 1
ATOM 764 C CA . GLU A 1 92 ? 10.403 -10.613 22.206 1.00 89.56 92 GLU A CA 1
ATOM 765 C C . GLU A 1 92 ? 10.496 -11.775 21.201 1.00 89.56 92 GLU A C 1
ATOM 767 O O . GLU A 1 92 ? 11.083 -11.611 20.135 1.00 89.56 92 GLU A O 1
ATOM 772 N N . GLU A 1 93 ? 9.800 -12.881 21.472 1.00 88.31 93 GLU A N 1
ATOM 773 C CA . GLU A 1 93 ? 9.706 -14.043 20.575 1.00 88.31 93 GLU A CA 1
ATOM 774 C C . GLU A 1 93 ? 9.071 -13.691 19.212 1.00 88.31 93 GLU A C 1
ATOM 776 O O . GLU A 1 93 ? 9.535 -14.136 18.160 1.00 88.31 93 GLU A O 1
ATOM 781 N N . ASP A 1 94 ? 8.045 -12.833 19.210 1.00 93.19 94 ASP A N 1
ATOM 782 C CA . ASP A 1 94 ? 7.374 -12.384 17.986 1.00 93.19 94 ASP A CA 1
ATOM 783 C C . ASP A 1 94 ? 8.258 -11.437 17.168 1.00 93.19 94 ASP A C 1
ATOM 785 O O . ASP A 1 94 ? 8.178 -11.414 15.940 1.00 93.19 94 ASP A O 1
ATOM 789 N N . ARG A 1 95 ? 9.113 -10.641 17.820 1.00 93.19 95 ARG A N 1
ATOM 790 C CA . ARG A 1 95 ? 9.985 -9.672 17.136 1.00 93.19 95 ARG A CA 1
ATOM 791 C C . ARG A 1 95 ? 10.990 -10.369 16.230 1.00 93.19 95 ARG A C 1
ATOM 793 O O . ARG A 1 95 ? 11.141 -9.955 15.079 1.00 93.19 95 ARG A O 1
ATOM 800 N N . ASP A 1 96 ? 11.596 -11.451 16.708 1.00 93.19 96 ASP A N 1
A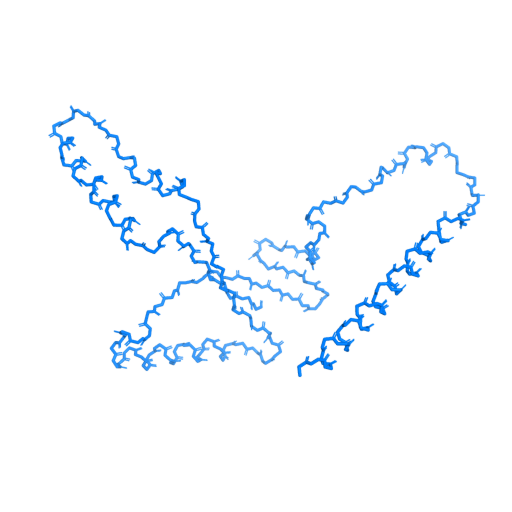TOM 801 C CA . ASP A 1 96 ? 12.510 -12.265 15.906 1.00 93.19 96 ASP A CA 1
ATOM 802 C C . ASP A 1 96 ? 11.784 -12.924 14.729 1.00 93.19 96 ASP A C 1
ATOM 804 O O . ASP A 1 96 ? 12.290 -12.937 13.602 1.00 93.19 96 ASP A O 1
ATOM 808 N N . LEU A 1 97 ? 10.563 -13.422 14.950 1.00 94.12 97 LEU A N 1
ATOM 809 C CA . LEU A 1 97 ? 9.740 -13.979 13.879 1.00 94.12 97 LEU A CA 1
ATOM 810 C C . LEU A 1 97 ? 9.414 -12.927 12.808 1.00 94.12 97 LEU A C 1
ATOM 812 O O . LEU A 1 97 ? 9.609 -13.185 11.618 1.00 94.12 97 LEU A O 1
ATOM 816 N N . ILE A 1 98 ? 8.960 -11.739 13.217 1.00 94.06 98 ILE A N 1
ATOM 817 C CA . ILE A 1 98 ? 8.626 -10.625 12.317 1.00 94.06 98 ILE A CA 1
ATOM 818 C C . ILE A 1 98 ? 9.853 -10.208 11.504 1.00 94.06 98 ILE A C 1
ATOM 820 O O . ILE A 1 98 ? 9.758 -10.035 10.287 1.00 94.06 98 ILE A O 1
ATOM 824 N N . PHE A 1 99 ? 11.011 -10.074 12.155 1.00 94.25 99 PHE A N 1
ATOM 825 C CA . PHE A 1 99 ? 12.259 -9.722 11.486 1.00 94.25 99 PHE A CA 1
ATOM 826 C C . PHE A 1 99 ? 12.637 -10.759 10.423 1.00 94.25 99 PHE A C 1
ATOM 828 O O . PHE A 1 99 ? 12.905 -10.397 9.277 1.00 94.25 99 PHE A O 1
ATOM 835 N N . ASN A 1 100 ? 12.594 -12.047 10.771 1.00 94.50 100 ASN A N 1
ATOM 836 C CA . ASN A 1 100 ? 12.922 -13.127 9.843 1.00 94.50 100 ASN A CA 1
ATOM 837 C C . ASN A 1 100 ? 11.944 -13.200 8.662 1.00 94.50 100 ASN A C 1
ATOM 839 O O . ASN A 1 100 ? 12.368 -13.371 7.519 1.00 94.50 100 ASN A O 1
ATOM 843 N N . GLN A 1 101 ? 10.641 -13.027 8.901 1.00 94.75 101 GLN A N 1
ATOM 844 C CA . GLN A 1 101 ? 9.641 -12.982 7.829 1.00 94.75 101 GLN A CA 1
ATOM 845 C C . GLN A 1 101 ? 9.873 -11.799 6.886 1.00 94.75 101 GLN A C 1
ATOM 847 O O . GLN A 1 101 ? 9.822 -11.965 5.667 1.00 94.75 101 GLN A O 1
ATOM 852 N N . PHE A 1 102 ? 10.177 -10.621 7.433 1.00 94.69 102 PHE A N 1
ATOM 853 C CA . PHE A 1 102 ? 10.471 -9.439 6.631 1.00 94.69 102 PHE A CA 1
ATOM 854 C C . PHE A 1 102 ? 11.773 -9.592 5.830 1.00 94.69 102 PHE A C 1
ATOM 856 O O . PHE A 1 102 ? 11.807 -9.260 4.646 1.00 94.69 102 PHE A O 1
ATOM 863 N N . ALA A 1 103 ? 12.823 -10.165 6.425 1.00 95.94 103 ALA A N 1
ATOM 864 C CA . ALA A 1 103 ? 14.068 -10.472 5.724 1.00 95.94 103 ALA A CA 1
ATOM 865 C C . ALA A 1 103 ? 13.845 -11.474 4.579 1.00 95.94 103 ALA A C 1
ATOM 867 O O . ALA A 1 103 ? 14.306 -11.245 3.462 1.00 95.94 103 ALA A O 1
ATOM 868 N N . ASN A 1 104 ? 13.081 -12.544 4.820 1.00 96.88 104 ASN A N 1
A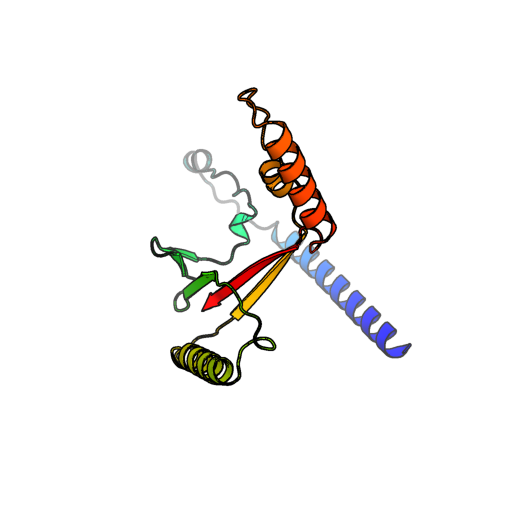TOM 869 C CA . ASN A 1 104 ? 12.719 -13.520 3.789 1.00 96.88 104 ASN A CA 1
ATOM 870 C C . ASN A 1 104 ? 11.907 -12.887 2.655 1.00 96.88 104 ASN A C 1
ATOM 872 O O . ASN A 1 104 ? 12.133 -13.211 1.493 1.00 96.88 104 ASN A O 1
ATOM 876 N N . PHE A 1 105 ? 10.996 -11.965 2.976 1.00 94.81 105 PHE A N 1
ATOM 877 C CA . PHE A 1 105 ? 10.263 -11.203 1.971 1.00 94.81 105 PHE A CA 1
ATOM 878 C C . PHE A 1 105 ? 11.213 -10.392 1.082 1.00 94.81 105 PHE A C 1
ATOM 880 O O . PHE A 1 105 ? 11.148 -10.519 -0.137 1.00 94.81 105 PHE A O 1
ATOM 887 N N . LEU A 1 106 ? 12.133 -9.617 1.664 1.00 93.94 106 LEU A N 1
ATOM 888 C CA . LEU A 1 106 ? 13.100 -8.833 0.885 1.00 93.94 106 LEU A CA 1
ATOM 889 C C . LEU A 1 106 ? 14.018 -9.724 0.035 1.00 93.94 106 LEU A C 1
ATOM 891 O O . LEU A 1 106 ? 14.276 -9.408 -1.122 1.00 93.94 106 LEU A O 1
ATOM 895 N N . ASN A 1 107 ? 14.442 -10.865 0.577 1.00 93.88 107 ASN A N 1
ATOM 896 C CA . ASN A 1 107 ? 15.292 -11.831 -0.122 1.00 93.88 107 ASN A CA 1
ATOM 897 C C . ASN A 1 107 ? 14.550 -12.656 -1.184 1.00 93.88 107 ASN A C 1
ATOM 899 O O . ASN A 1 107 ? 15.189 -13.379 -1.944 1.00 93.88 107 ASN A O 1
ATOM 903 N N . SER A 1 108 ? 13.216 -12.583 -1.243 1.00 94.94 108 SER A N 1
ATOM 904 C CA . SER A 1 108 ? 12.439 -13.265 -2.284 1.00 94.94 108 SER A CA 1
ATOM 905 C C . SER A 1 108 ? 12.550 -12.589 -3.655 1.00 94.94 108 SER A C 1
ATOM 907 O O . SER A 1 108 ? 12.214 -13.203 -4.669 1.00 94.94 108 SER A O 1
ATOM 909 N N . PHE A 1 109 ? 13.033 -11.344 -3.694 1.00 94.44 109 PHE A N 1
ATOM 910 C CA . PHE A 1 109 ? 13.213 -10.571 -4.916 1.00 94.44 109 PHE A CA 1
ATOM 911 C C . PHE A 1 109 ? 14.631 -10.722 -5.469 1.00 94.44 109 PHE A C 1
ATOM 913 O O . PHE A 1 109 ? 15.615 -10.725 -4.731 1.00 94.44 109 PHE A O 1
ATOM 920 N N . ASP A 1 110 ? 14.731 -10.809 -6.795 1.00 93.12 110 ASP A N 1
ATOM 921 C CA . ASP A 1 110 ? 16.013 -10.742 -7.493 1.00 93.12 110 ASP A CA 1
ATOM 922 C C . ASP A 1 110 ? 16.634 -9.335 -7.341 1.00 93.12 110 ASP A C 1
ATOM 924 O O . ASP A 1 110 ? 15.890 -8.351 -7.338 1.00 93.12 110 ASP A O 1
ATOM 928 N N . PRO A 1 111 ? 17.973 -9.191 -7.270 1.00 91.62 111 PRO A N 1
ATOM 929 C CA . PRO A 1 111 ? 18.629 -7.886 -7.136 1.00 91.62 111 PRO A CA 1
ATOM 930 C C . PRO A 1 111 ? 18.311 -6.868 -8.243 1.00 91.62 111 PRO A C 1
ATOM 932 O O . PRO A 1 111 ? 18.571 -5.679 -8.064 1.00 91.62 111 PRO A O 1
ATOM 935 N N . SER A 1 112 ? 17.787 -7.307 -9.392 1.00 91.31 112 SER A N 1
ATOM 936 C CA . SER A 1 112 ? 17.322 -6.421 -10.467 1.00 91.31 112 SER A CA 1
ATOM 937 C C . SER A 1 112 ? 15.964 -5.763 -10.198 1.00 91.31 112 SER A C 1
ATOM 939 O O . SER A 1 112 ? 15.607 -4.811 -10.893 1.00 91.31 112 SER A O 1
ATOM 941 N N . ILE A 1 113 ? 15.212 -6.237 -9.201 1.00 93.19 113 ILE A N 1
ATOM 942 C CA . ILE A 1 113 ? 13.877 -5.735 -8.872 1.00 93.19 113 ILE A CA 1
ATOM 943 C C . ILE A 1 113 ? 13.988 -4.549 -7.911 1.00 93.19 113 ILE A C 1
ATOM 945 O O . ILE A 1 113 ? 14.622 -4.624 -6.858 1.00 93.19 113 ILE A O 1
ATOM 949 N N . ILE A 1 114 ? 13.325 -3.445 -8.257 1.00 93.00 114 ILE A N 1
ATOM 950 C CA . ILE A 1 114 ? 13.239 -2.258 -7.405 1.00 93.00 114 ILE A CA 1
ATOM 951 C C . ILE A 1 114 ? 11.954 -2.346 -6.591 1.00 93.00 114 ILE A C 1
ATOM 953 O O . ILE A 1 114 ? 10.862 -2.316 -7.151 1.00 93.00 114 ILE A O 1
ATOM 957 N N . ILE A 1 115 ? 12.093 -2.405 -5.269 1.00 95.00 115 ILE A N 1
ATOM 958 C CA . ILE A 1 115 ? 10.963 -2.438 -4.340 1.00 95.00 115 ILE A CA 1
ATOM 959 C C . ILE A 1 115 ? 10.731 -1.032 -3.789 1.00 95.00 115 ILE A C 1
ATOM 961 O O . ILE A 1 115 ? 11.640 -0.407 -3.240 1.00 95.00 115 ILE A O 1
ATOM 965 N N . GLU A 1 116 ? 9.496 -0.551 -3.877 1.00 95.62 116 GLU A N 1
ATOM 966 C CA . GLU A 1 116 ? 9.056 0.708 -3.288 1.00 95.62 116 GLU A CA 1
ATOM 967 C C . GLU A 1 116 ? 7.948 0.463 -2.260 1.00 95.62 116 GLU A C 1
ATOM 969 O O . GLU A 1 116 ? 6.960 -0.216 -2.537 1.00 95.62 116 GLU A O 1
ATOM 974 N N . PHE A 1 117 ? 8.086 1.071 -1.080 1.00 96.38 117 PHE A N 1
ATOM 975 C CA . PHE A 1 117 ? 7.026 1.126 -0.078 1.00 96.38 117 PHE A CA 1
ATOM 976 C C . PHE A 1 117 ? 6.389 2.513 -0.064 1.00 96.38 117 PHE A C 1
ATOM 978 O O . PHE A 1 117 ? 7.048 3.509 0.245 1.00 96.38 117 PHE A O 1
ATOM 985 N N . SER A 1 118 ? 5.089 2.576 -0.334 1.00 96.00 118 SER A N 1
ATOM 986 C CA . SER A 1 118 ? 4.330 3.823 -0.373 1.00 96.00 118 SER A CA 1
ATOM 987 C C . SER A 1 118 ? 3.373 3.895 0.819 1.00 96.00 118 SER A C 1
ATOM 989 O O . SER A 1 118 ? 2.520 3.026 1.003 1.00 96.00 118 SER A O 1
ATOM 991 N N . TYR A 1 119 ? 3.483 4.964 1.613 1.00 94.81 119 TYR A N 1
ATOM 992 C CA . TYR A 1 119 ? 2.630 5.224 2.777 1.00 94.81 119 TYR A CA 1
ATOM 993 C C . TYR A 1 119 ? 1.800 6.479 2.528 1.00 94.81 119 TYR A C 1
ATOM 995 O O . TYR A 1 119 ? 2.303 7.602 2.584 1.00 94.81 119 TYR A O 1
ATOM 1003 N N . ILE A 1 120 ? 0.514 6.291 2.247 1.00 92.38 120 ILE A N 1
ATOM 1004 C CA . ILE A 1 120 ? -0.396 7.374 1.888 1.00 92.38 120 ILE A CA 1
ATOM 1005 C C . ILE A 1 120 ? -1.266 7.695 3.095 1.00 92.38 120 ILE A C 1
ATOM 1007 O O . ILE A 1 120 ? -2.146 6.924 3.477 1.00 92.38 120 ILE A O 1
ATOM 1011 N N . ASN A 1 121 ? -1.024 8.863 3.683 1.00 88.94 121 ASN A N 1
ATOM 1012 C CA . ASN A 1 121 ? -1.828 9.394 4.773 1.00 88.94 121 ASN A CA 1
ATOM 1013 C C . ASN A 1 121 ? -2.897 10.319 4.189 1.00 88.94 121 ASN A C 1
ATOM 1015 O O . ASN A 1 121 ? -2.595 11.420 3.731 1.00 88.94 121 ASN A O 1
ATOM 1019 N N . GLN A 1 122 ? -4.145 9.871 4.197 1.00 82.44 122 GLN A N 1
ATOM 1020 C CA . GLN A 1 122 ? -5.290 10.667 3.785 1.00 82.44 122 GLN A CA 1
ATOM 1021 C C . GLN A 1 122 ? -5.983 11.203 5.027 1.00 82.44 122 GLN A C 1
ATOM 1023 O O . GLN A 1 122 ? -6.329 10.445 5.932 1.00 82.44 122 GLN A O 1
ATOM 1028 N N . LEU A 1 123 ? -6.221 12.511 5.070 1.00 75.88 123 LEU A N 1
ATOM 1029 C CA . LEU A 1 123 ? -7.160 13.056 6.037 1.00 75.88 123 LEU A CA 1
ATOM 1030 C C . LEU A 1 123 ? -8.552 12.587 5.606 1.00 75.88 123 LEU A C 1
ATOM 1032 O O . LEU A 1 123 ? -9.059 12.995 4.560 1.00 75.88 123 LEU A O 1
ATOM 1036 N N . GLY A 1 124 ? -9.121 11.652 6.353 1.00 65.12 124 GLY A N 1
ATOM 1037 C CA . GLY A 1 124 ? -10.399 11.046 6.034 1.00 65.12 124 GLY A CA 1
ATOM 1038 C C . GLY A 1 124 ? -11.467 12.117 5.981 1.00 65.12 124 GLY A C 1
ATOM 1039 O O . GLY A 1 124 ? -11.653 12.910 6.905 1.00 65.12 124 GLY A O 1
ATOM 1040 N N . ARG A 1 125 ? -12.197 12.139 4.868 1.00 59.66 125 ARG A N 1
ATOM 1041 C CA . ARG A 1 125 ? -13.471 12.841 4.829 1.00 59.66 125 ARG A CA 1
ATOM 1042 C C . ARG A 1 125 ? -14.384 12.103 5.795 1.00 59.66 125 ARG A C 1
ATOM 1044 O O . ARG A 1 125 ? -14.699 10.940 5.575 1.00 59.66 125 ARG A O 1
ATOM 1051 N N . ASN A 1 126 ? -14.832 12.813 6.826 1.00 59.03 126 ASN A N 1
ATOM 1052 C CA . ASN A 1 126 ? -15.772 12.356 7.853 1.00 59.03 126 ASN A CA 1
ATOM 1053 C C . ASN A 1 126 ? -17.059 11.686 7.315 1.00 59.03 126 ASN A C 1
ATOM 1055 O O . ASN A 1 126 ? -17.848 11.208 8.112 1.00 59.03 126 ASN A O 1
ATOM 1059 N N . GLU A 1 127 ? -17.316 11.659 6.006 1.00 61.41 127 GLU A N 1
ATOM 1060 C CA . GLU A 1 127 ? -18.539 11.132 5.390 1.00 61.41 127 GLU A CA 1
ATOM 1061 C C . GLU A 1 127 ? -18.698 9.608 5.558 1.00 61.41 127 GLU A C 1
ATOM 1063 O O . GLU A 1 127 ? -19.719 9.172 6.082 1.00 61.41 127 GLU A O 1
ATOM 1068 N N . GLU A 1 128 ? -17.686 8.795 5.225 1.00 61.66 128 GLU A N 1
ATOM 1069 C CA . GLU A 1 128 ? -17.744 7.326 5.425 1.00 61.66 128 GLU A CA 1
ATOM 1070 C C . GLU A 1 128 ? -17.850 6.968 6.920 1.00 61.66 128 GLU A C 1
ATOM 1072 O O . GLU A 1 128 ? -18.553 6.045 7.339 1.00 61.66 128 GLU A O 1
ATOM 1077 N N . MET A 1 129 ? -17.197 7.772 7.753 1.00 60.84 129 MET A N 1
ATOM 1078 C CA . MET A 1 129 ? -17.193 7.625 9.203 1.00 60.84 129 MET A CA 1
ATOM 1079 C C . MET A 1 129 ? -18.544 8.017 9.820 1.00 60.84 129 MET A C 1
ATOM 1081 O O . MET A 1 129 ? -19.018 7.345 10.730 1.00 60.84 129 MET A O 1
ATOM 1085 N N . LYS A 1 130 ? -19.220 9.044 9.283 1.00 63.88 130 LYS A N 1
ATOM 1086 C CA . LYS A 1 130 ? -20.589 9.429 9.665 1.00 63.88 130 LYS A CA 1
ATOM 1087 C C . LYS A 1 130 ? -21.594 8.321 9.358 1.00 63.88 130 LYS A C 1
ATOM 1089 O O . LYS A 1 130 ? -22.473 8.086 10.184 1.00 63.88 130 LYS A O 1
ATOM 1094 N N . SER A 1 131 ? -21.461 7.624 8.223 1.00 64.94 131 SER A N 1
ATOM 1095 C CA . SER A 1 131 ? -22.368 6.517 7.887 1.00 64.94 131 SER A CA 1
ATOM 1096 C C . SER A 1 131 ? -22.258 5.336 8.853 1.00 64.94 131 SER A C 1
ATOM 1098 O O . SER A 1 131 ? -23.275 4.739 9.186 1.00 64.94 131 SER A O 1
ATOM 1100 N N . ALA A 1 132 ? -21.066 5.048 9.388 1.00 61.69 132 ALA A N 1
ATOM 1101 C CA . ALA A 1 132 ? -20.882 3.991 10.388 1.00 61.69 132 ALA A CA 1
ATOM 1102 C C . ALA A 1 132 ? -21.518 4.322 11.758 1.00 61.69 132 ALA A C 1
ATOM 1104 O O . ALA A 1 132 ? -21.823 3.417 12.530 1.00 61.69 132 ALA A O 1
ATOM 1105 N N . ILE A 1 133 ? -21.743 5.608 12.061 1.00 66.50 133 ILE A N 1
ATOM 1106 C CA . ILE A 1 133 ? -22.389 6.073 13.305 1.00 66.50 133 ILE A CA 1
ATOM 1107 C C . ILE A 1 133 ? -23.921 6.085 13.171 1.00 66.50 133 ILE A C 1
ATOM 1109 O O . ILE A 1 133 ? -24.636 6.105 14.174 1.00 66.50 133 ILE A O 1
ATOM 1113 N N . GLN A 1 134 ? -24.462 6.080 11.950 1.00 71.94 134 GLN A N 1
ATOM 1114 C CA . GLN A 1 134 ? -25.906 6.087 11.721 1.00 71.94 134 GLN A CA 1
ATOM 1115 C C . GLN A 1 134 ? -26.499 4.691 11.931 1.00 71.94 134 GLN A C 1
ATOM 1117 O O . GLN A 1 134 ? -26.825 3.978 10.988 1.00 71.94 134 GLN A O 1
ATOM 1122 N N . ILE A 1 135 ? -26.675 4.312 13.195 1.00 80.88 135 ILE A N 1
ATOM 1123 C CA . ILE A 1 135 ? -27.529 3.187 13.578 1.00 80.88 135 ILE A CA 1
ATOM 1124 C C . ILE A 1 135 ? -28.937 3.747 13.816 1.00 80.88 135 ILE A C 1
ATOM 1126 O O . ILE A 1 135 ? -29.145 4.407 14.838 1.00 80.88 135 ILE A O 1
ATOM 1130 N N . PRO A 1 136 ? -29.896 3.546 12.894 1.00 84.31 136 PRO A N 1
ATOM 1131 C CA . PRO A 1 136 ? -31.233 4.108 13.033 1.00 84.31 136 PRO A CA 1
ATOM 1132 C C . PRO A 1 136 ? -32.016 3.419 14.155 1.00 84.31 136 PRO A C 1
ATOM 1134 O O . PRO A 1 136 ? -31.813 2.233 14.433 1.00 84.31 136 PRO A O 1
ATOM 1137 N N . ASP A 1 137 ? -32.938 4.164 14.762 1.00 88.12 137 ASP A N 1
ATOM 1138 C CA . ASP A 1 137 ? -33.933 3.602 15.675 1.00 88.12 137 ASP A CA 1
ATOM 1139 C C . ASP A 1 137 ? -34.852 2.636 14.923 1.00 88.12 137 ASP A C 1
ATOM 1141 O O . ASP A 1 137 ? -35.224 2.873 13.768 1.00 88.12 137 ASP A O 1
ATOM 1145 N N . LYS A 1 138 ? -35.220 1.539 15.584 1.00 88.69 138 LYS A N 1
ATOM 1146 C CA . LYS A 1 138 ? -36.110 0.512 15.024 1.00 88.69 138 LYS A CA 1
ATOM 1147 C C . LYS A 1 138 ? -37.421 0.372 15.787 1.00 88.69 138 LYS A C 1
ATOM 1149 O O . LYS A 1 138 ? -38.298 -0.339 15.302 1.00 88.69 138 LYS A O 1
ATOM 1154 N N . LYS A 1 139 ? -37.583 1.053 16.929 1.00 87.19 139 LYS A N 1
ATOM 1155 C CA . LYS A 1 139 ? -38.780 0.979 17.783 1.00 87.19 139 LYS A CA 1
ATOM 1156 C C . LYS A 1 139 ? -39.137 -0.450 18.191 1.00 87.19 139 LYS A C 1
ATOM 1158 O O . LYS A 1 139 ? -40.306 -0.796 18.317 1.00 87.19 139 LYS A O 1
ATOM 1163 N N . ASP A 1 140 ? -38.120 -1.278 18.395 1.00 93.50 140 ASP A N 1
ATOM 1164 C CA . ASP A 1 140 ? -38.238 -2.682 18.807 1.00 93.50 140 ASP A CA 1
ATOM 1165 C C . ASP A 1 140 ? -37.889 -2.890 20.294 1.00 93.50 140 ASP A C 1
ATOM 1167 O O . ASP A 1 140 ? -37.687 -4.019 20.732 1.00 93.50 140 ASP A O 1
ATOM 1171 N N . GLY A 1 141 ? -37.808 -1.801 21.066 1.00 91.00 141 GLY A N 1
ATOM 1172 C CA . GLY A 1 141 ? -37.480 -1.820 22.494 1.00 91.00 141 GLY A CA 1
ATOM 1173 C C . GLY A 1 141 ? -35.983 -1.759 22.818 1.00 91.00 141 GLY A C 1
ATOM 1174 O O . GLY A 1 141 ? -35.635 -1.683 23.989 1.00 91.00 141 GLY A O 1
ATOM 1175 N N . PHE A 1 142 ? -35.096 -1.741 21.816 1.00 91.06 142 PHE A N 1
ATOM 1176 C CA . PHE A 1 142 ? -33.639 -1.656 22.021 1.00 91.06 142 PHE A CA 1
ATOM 1177 C C . PHE A 1 142 ? -33.031 -0.299 21.629 1.00 91.06 142 PHE A C 1
ATOM 1179 O O . PHE A 1 142 ? -31.812 -0.179 21.500 1.00 91.06 142 PHE A O 1
ATOM 1186 N N . ASP A 1 143 ? -33.856 0.725 21.403 1.00 90.38 143 ASP A N 1
ATOM 1187 C CA . ASP A 1 143 ? -33.388 2.036 20.931 1.00 90.38 143 ASP A CA 1
ATOM 1188 C C . ASP A 1 143 ? -32.486 2.748 21.954 1.00 90.38 143 ASP A C 1
ATOM 1190 O O . ASP A 1 143 ? -31.514 3.389 21.556 1.00 90.38 143 ASP A O 1
ATOM 1194 N N . ASP A 1 144 ? -32.706 2.538 23.253 1.00 90.88 144 ASP A N 1
ATOM 1195 C CA . ASP A 1 144 ? -31.859 3.096 24.316 1.00 90.88 144 ASP A CA 1
ATOM 1196 C C . ASP A 1 144 ? -30.423 2.545 24.246 1.00 90.88 144 ASP A C 1
ATOM 1198 O O . ASP A 1 144 ? -29.449 3.296 24.311 1.00 90.88 144 ASP A O 1
ATOM 1202 N N . ILE A 1 145 ? -30.279 1.239 23.991 1.00 90.06 145 ILE A N 1
ATOM 1203 C CA . ILE A 1 145 ? -28.972 0.590 23.794 1.00 90.06 145 ILE A CA 1
ATOM 1204 C C . ILE A 1 145 ? -28.313 1.103 22.506 1.00 90.06 145 ILE A C 1
ATOM 1206 O O . ILE A 1 145 ? -27.105 1.340 22.464 1.00 90.06 145 ILE A O 1
ATOM 1210 N N . ARG A 1 146 ? -29.095 1.312 21.436 1.00 90.88 146 ARG A N 1
ATOM 1211 C CA . ARG A 1 146 ? -28.573 1.894 20.185 1.00 90.88 146 ARG A CA 1
ATOM 1212 C C . ARG A 1 146 ? -28.083 3.320 20.386 1.00 90.88 146 ARG A C 1
ATOM 1214 O O . ARG A 1 146 ? -27.081 3.691 19.774 1.00 90.88 146 ARG A O 1
ATOM 1221 N N . LEU A 1 147 ? -28.767 4.111 21.210 1.00 89.06 147 LEU A N 1
ATOM 1222 C CA . LEU A 1 147 ? -28.359 5.468 21.551 1.00 89.06 147 LEU A CA 1
ATOM 1223 C C . LEU A 1 147 ? -27.017 5.466 22.288 1.00 89.06 147 LEU A C 1
ATOM 1225 O O . LEU A 1 147 ? -26.090 6.136 21.834 1.00 89.06 147 LEU A O 1
ATOM 1229 N N . GLU A 1 148 ? -26.883 4.663 23.343 1.00 89.12 148 GLU A N 1
ATOM 1230 C CA . GLU A 1 148 ? -25.631 4.544 24.100 1.00 89.12 148 GLU A CA 1
ATOM 1231 C C . GLU A 1 148 ? -24.474 4.082 23.200 1.00 89.12 148 GLU A C 1
ATOM 1233 O O . GLU A 1 148 ? -23.384 4.660 23.205 1.00 89.12 148 GLU A O 1
ATOM 1238 N N . PHE A 1 149 ? -24.724 3.096 22.335 1.00 88.12 149 PHE A N 1
ATOM 1239 C CA . PHE A 1 149 ? -23.718 2.607 21.397 1.00 88.12 149 PHE A CA 1
ATOM 1240 C C . PHE A 1 149 ? -23.297 3.683 20.381 1.00 88.12 149 PHE A C 1
ATOM 1242 O O . PHE A 1 149 ? -22.107 3.830 20.089 1.00 88.12 149 PHE A O 1
ATOM 1249 N N . ARG A 1 150 ? -24.240 4.496 19.878 1.00 87.94 150 ARG A N 1
ATOM 1250 C CA . ARG A 1 150 ? -23.931 5.658 19.024 1.00 87.94 150 ARG A CA 1
ATOM 1251 C C . ARG A 1 150 ? -23.071 6.689 19.749 1.00 87.94 150 ARG A C 1
ATOM 1253 O O . ARG A 1 150 ? -22.131 7.217 19.151 1.00 87.94 150 ARG A O 1
ATOM 1260 N N . GLU A 1 151 ? -23.371 6.984 21.009 1.00 87.00 151 GLU A N 1
ATOM 1261 C CA . GLU A 1 151 ? -22.593 7.924 21.821 1.00 87.00 151 GLU A CA 1
ATOM 1262 C C . GLU A 1 151 ? -21.180 7.408 22.095 1.00 87.00 151 GLU A C 1
ATOM 1264 O O . GLU A 1 151 ? -20.206 8.149 21.920 1.00 87.00 151 GLU A O 1
ATOM 1269 N N . MET A 1 152 ? -21.048 6.119 22.419 1.00 87.06 152 MET A N 1
ATOM 1270 C CA . MET A 1 152 ? -19.757 5.453 22.561 1.00 87.06 152 MET A CA 1
ATOM 1271 C C . MET A 1 152 ? -18.940 5.572 21.269 1.00 87.06 152 MET A C 1
ATOM 1273 O O . MET A 1 152 ? -17.809 6.064 21.319 1.00 87.06 152 MET A O 1
ATOM 1277 N N . LEU A 1 153 ? -19.509 5.202 20.113 1.00 79.75 153 LEU A N 1
ATOM 1278 C CA . LEU A 1 153 ? -18.844 5.325 18.810 1.00 79.75 153 LEU A CA 1
ATOM 1279 C C . LEU A 1 153 ? -18.418 6.771 18.538 1.00 79.75 153 LEU A C 1
ATOM 1281 O O . LEU A 1 153 ? -17.262 7.021 18.204 1.00 79.75 153 LEU A O 1
ATOM 1285 N N . LYS A 1 154 ? -19.304 7.747 18.759 1.00 79.50 154 LYS A N 1
ATOM 1286 C CA . LYS A 1 154 ? -18.992 9.174 18.590 1.00 79.50 154 LYS A CA 1
ATOM 1287 C C . LYS A 1 154 ? -17.826 9.614 19.483 1.00 79.50 154 LYS A C 1
ATOM 1289 O O . LYS A 1 154 ? -16.950 10.344 19.024 1.00 79.50 154 LYS A O 1
ATOM 1294 N N . SER A 1 155 ? -17.775 9.146 20.730 1.00 79.50 155 SER A N 1
ATOM 1295 C CA . SER A 1 155 ? -16.687 9.467 21.660 1.00 79.50 155 SER A CA 1
ATOM 1296 C C . SER A 1 155 ? -15.343 8.867 21.230 1.00 79.50 155 SER A C 1
ATOM 1298 O O . SER A 1 155 ? -14.320 9.545 21.312 1.00 79.50 155 SER A O 1
ATOM 1300 N N . GLN A 1 156 ? -15.341 7.633 20.714 1.00 75.06 156 GLN A N 1
ATOM 1301 C CA . GLN A 1 156 ? -14.140 6.956 20.212 1.00 75.06 156 GLN A CA 1
ATOM 1302 C C . GLN A 1 156 ? -13.594 7.635 18.960 1.00 75.06 156 GLN A C 1
ATOM 1304 O O . GLN A 1 156 ? -12.389 7.716 18.763 1.00 75.06 156 GLN A O 1
ATOM 1309 N N . ILE A 1 157 ? -14.478 8.186 18.138 1.00 69.12 157 ILE A N 1
ATOM 1310 C CA . ILE A 1 157 ? -14.119 8.922 16.928 1.00 69.12 157 ILE A CA 1
ATOM 1311 C C . ILE A 1 157 ? -13.452 10.257 17.259 1.00 69.12 157 ILE A C 1
ATOM 1313 O O . ILE A 1 157 ? -12.449 10.603 16.642 1.00 69.12 157 ILE A O 1
ATOM 1317 N N . VAL A 1 158 ? -13.982 10.981 18.248 1.00 66.81 158 VAL A N 1
ATOM 1318 C CA . VAL A 1 158 ? -13.412 12.255 18.716 1.00 66.81 158 VAL A CA 1
ATOM 1319 C C . VAL A 1 158 ? -12.081 12.045 19.446 1.00 66.81 158 VAL A C 1
ATOM 1321 O O . VAL A 1 158 ? -11.196 12.889 19.351 1.00 66.81 158 VAL A O 1
ATOM 1324 N N . LYS A 1 159 ? -11.932 10.931 20.175 1.00 67.75 159 LYS A N 1
ATOM 1325 C CA . LYS A 1 159 ? -10.686 10.560 20.871 1.00 67.75 159 LYS A CA 1
ATOM 1326 C C . LYS A 1 159 ? -9.657 9.893 19.949 1.00 67.75 159 LYS A C 1
ATOM 1328 O O . LYS A 1 159 ? -8.467 9.913 20.249 1.00 67.75 159 LYS A O 1
ATOM 1333 N N . GLY A 1 160 ? -10.119 9.274 18.866 1.00 62.09 160 GLY A N 1
ATOM 1334 C CA . GLY A 1 160 ? -9.310 8.590 17.868 1.00 62.09 160 GLY A CA 1
ATOM 1335 C C . GLY A 1 160 ? -8.566 9.560 16.957 1.00 62.09 160 GLY A C 1
ATOM 1336 O O . GLY A 1 160 ? -8.760 10.770 16.991 1.00 62.09 160 GLY A O 1
ATOM 1337 N N . ASN A 1 161 ? -7.686 9.016 16.121 1.00 58.78 161 ASN A N 1
ATOM 1338 C CA . ASN A 1 161 ? -6.751 9.775 15.295 1.00 58.78 161 ASN A CA 1
ATOM 1339 C C . ASN A 1 161 ? -7.464 10.523 14.140 1.00 58.78 161 ASN A C 1
ATOM 1341 O O . ASN A 1 161 ? -7.367 10.091 12.999 1.00 58.78 161 ASN A O 1
ATOM 1345 N N . ASN A 1 162 ? -8.228 11.587 14.441 1.00 61.34 162 ASN A N 1
ATOM 1346 C CA . ASN A 1 162 ? -8.829 12.620 13.569 1.00 61.34 162 ASN A CA 1
ATOM 1347 C C . ASN A 1 162 ? -9.174 12.219 12.115 1.00 61.34 162 ASN A C 1
ATOM 1349 O O . ASN A 1 162 ? -8.952 12.984 11.175 1.00 61.34 162 ASN A O 1
ATOM 1353 N N . GLY A 1 163 ? -9.714 11.015 11.915 1.00 63.81 163 GLY A N 1
ATOM 1354 C CA . GLY A 1 163 ? -10.066 10.495 10.597 1.00 63.81 163 GLY A CA 1
ATOM 1355 C C . GLY A 1 163 ? -8.878 10.182 9.679 1.00 63.81 163 GLY A C 1
ATOM 1356 O O . GLY A 1 163 ? -9.093 10.021 8.489 1.00 63.81 163 GLY A O 1
ATOM 1357 N N . LEU A 1 164 ? -7.630 10.088 10.148 1.00 74.38 164 LEU A N 1
ATOM 1358 C CA . LEU A 1 164 ? -6.497 9.794 9.262 1.00 74.38 164 LEU A CA 1
ATOM 1359 C C . LEU A 1 164 ? -6.566 8.346 8.739 1.00 74.38 164 LEU A C 1
ATOM 1361 O O . LEU A 1 164 ? -6.266 7.397 9.462 1.00 74.38 164 LEU A O 1
ATOM 1365 N N . LYS A 1 165 ? -6.909 8.176 7.460 1.00 79.38 165 LYS A N 1
ATOM 1366 C CA . LYS A 1 165 ? -6.851 6.891 6.761 1.00 79.38 165 LYS A CA 1
ATOM 1367 C C . LYS A 1 165 ? -5.441 6.689 6.221 1.00 79.38 165 LYS A C 1
ATOM 1369 O O . LYS A 1 165 ? -4.975 7.462 5.384 1.00 79.38 165 LYS A O 1
ATOM 1374 N N . LYS A 1 166 ? -4.761 5.644 6.686 1.00 86.25 166 LYS A N 1
ATOM 1375 C CA . LYS A 1 166 ? -3.439 5.257 6.182 1.00 86.25 166 LYS A CA 1
ATOM 1376 C C . LYS A 1 166 ? -3.595 4.093 5.219 1.00 86.25 166 LYS A C 1
ATOM 1378 O O . LYS A 1 166 ? -4.099 3.052 5.612 1.00 86.25 166 LYS A O 1
ATOM 1383 N N . SER A 1 167 ? -3.166 4.272 3.978 1.00 92.44 167 SER A N 1
ATOM 1384 C CA . SER A 1 167 ? -3.085 3.190 2.992 1.00 92.44 167 SER A CA 1
ATOM 1385 C C . SER A 1 167 ? -1.618 2.888 2.723 1.00 92.44 167 SER A C 1
ATOM 1387 O O . SER A 1 167 ? -0.821 3.820 2.585 1.00 92.44 167 SER A O 1
ATOM 1389 N N . LYS A 1 168 ? -1.253 1.607 2.679 1.00 96.00 168 LYS A N 1
ATOM 1390 C CA . LYS A 1 168 ? 0.131 1.172 2.487 1.00 96.00 168 LYS A CA 1
ATOM 1391 C C . LYS A 1 168 ? 0.209 0.228 1.308 1.00 96.00 168 LYS A C 1
ATOM 1393 O O . LYS A 1 168 ? -0.630 -0.662 1.177 1.00 96.00 168 LYS A O 1
ATOM 1398 N N . TYR A 1 169 ? 1.214 0.438 0.473 1.00 96.94 169 TYR A N 1
ATOM 1399 C CA . TYR A 1 169 ? 1.421 -0.337 -0.737 1.00 96.94 169 TYR A CA 1
ATOM 1400 C C . TYR A 1 169 ? 2.881 -0.727 -0.859 1.00 96.94 169 TYR A C 1
ATOM 1402 O O . TYR A 1 169 ? 3.766 0.062 -0.528 1.00 96.94 169 TYR A O 1
ATOM 1410 N N . VAL A 1 170 ? 3.119 -1.937 -1.344 1.00 96.69 170 VAL A N 1
ATOM 1411 C CA . VAL A 1 170 ? 4.424 -2.355 -1.842 1.00 96.69 170 VAL A CA 1
ATOM 1412 C C . VAL A 1 170 ? 4.323 -2.511 -3.350 1.00 96.69 170 VAL A C 1
ATOM 1414 O O . VAL A 1 170 ? 3.398 -3.159 -3.843 1.00 96.69 170 VAL A O 1
ATOM 1417 N N . THR A 1 171 ? 5.240 -1.880 -4.071 1.00 95.75 171 THR A N 1
ATOM 1418 C CA . THR A 1 171 ? 5.327 -1.940 -5.530 1.00 95.75 171 THR A CA 1
ATOM 1419 C C . THR A 1 171 ? 6.672 -2.533 -5.914 1.00 95.75 171 THR A C 1
ATOM 1421 O O . THR A 1 171 ? 7.693 -2.098 -5.389 1.00 95.75 171 THR A O 1
ATOM 1424 N N . PHE A 1 172 ? 6.659 -3.532 -6.789 1.00 94.19 172 PHE A N 1
ATOM 1425 C CA . PHE A 1 172 ? 7.836 -4.255 -7.273 1.00 94.19 172 PHE A CA 1
ATOM 1426 C C . PHE A 1 172 ? 7.633 -4.710 -8.718 1.00 94.19 172 PHE A C 1
ATOM 1428 O O . PHE A 1 172 ? 6.463 -4.686 -9.176 1.00 94.19 172 PHE A O 1
#

Foldseek 3Di:
DVVVVVVVVVVVVVVVVVVVVVVVVVVVVVPDDDDDDDPPVVVVPPPPDDDDDPVNVDQFPDQDPVRWTHNDPPDIKHKDWDDDDDLVPDDPVVNVVVVVVVVVVVVVDDPVDDKDKDKDKDQADCPVVVVVLPPDDDPPPCVVVNVVVSVVSVVCCVVDDRRTDIIMMMMD

Radius of gyration: 28.65 Å; chains: 1; bounding box: 63×49×76 Å

Sequence (172 aa):
MKDKRKIQQIKLEQNQKNLRSQKQDLKQNKGKSKKDRGGLLDLIFRKEPKRYTVEDTIPYLRLLKSGICQIDEKHFNKSIAFEDINYQLALEEDRDLIFNQFANFLNSFDPSIIIEFSYINQLGRNEEMKSAIQIPDKKDGFDDIRLEFREMLKSQIVKGNNGLKKSKYVTF

pLDDT: mean 80.76, std 14.71, range [40.22, 96.94]